Protein AF-A0A8X6HJJ7-F1 (afdb_monomer_lite)

Structure (mmCIF, N/CA/C/O backbone):
data_AF-A0A8X6HJJ7-F1
#
_entry.id   AF-A0A8X6HJJ7-F1
#
loop_
_atom_site.group_PDB
_atom_site.id
_atom_site.type_symbol
_atom_site.label_atom_id
_atom_site.label_alt_id
_atom_site.label_comp_id
_atom_site.label_asym_id
_atom_site.label_entity_id
_atom_site.label_seq_id
_atom_site.pdbx_PDB_ins_code
_atom_site.Cartn_x
_atom_site.Cartn_y
_atom_site.Cartn_z
_atom_site.occupancy
_atom_site.B_iso_or_equiv
_atom_site.auth_seq_id
_atom_site.auth_comp_id
_atom_site.auth_asym_id
_atom_site.auth_atom_id
_atom_site.pdbx_PDB_model_num
ATOM 1 N N . MET A 1 1 ? 6.771 -15.862 -9.327 1.00 55.75 1 MET A N 1
ATOM 2 C CA . MET A 1 1 ? 7.167 -15.242 -10.614 1.00 55.75 1 MET A CA 1
ATOM 3 C C . MET A 1 1 ? 6.045 -14.437 -11.292 1.00 55.75 1 MET A C 1
ATOM 5 O O . MET A 1 1 ? 6.370 -13.582 -12.099 1.00 55.75 1 MET A O 1
ATOM 9 N N . CYS A 1 2 ? 4.753 -14.611 -10.961 1.00 63.00 2 CYS A N 1
ATOM 10 C CA . CYS A 1 2 ? 3.662 -13.863 -11.623 1.00 63.00 2 CYS A CA 1
ATOM 11 C C . CYS A 1 2 ? 3.567 -12.369 -11.247 1.00 63.00 2 CYS A C 1
ATOM 13 O O . CYS A 1 2 ? 2.997 -11.589 -12.002 1.00 63.00 2 CYS A O 1
ATOM 15 N N . GLY A 1 3 ? 4.140 -11.953 -10.111 1.00 66.00 3 GLY A N 1
ATOM 16 C CA . GLY A 1 3 ? 4.024 -10.573 -9.621 1.00 66.00 3 GLY A CA 1
ATOM 17 C C . GLY A 1 3 ? 4.613 -9.512 -10.557 1.00 66.00 3 GLY A C 1
ATOM 18 O O . GLY A 1 3 ? 4.071 -8.418 -10.644 1.00 66.00 3 GLY A O 1
ATOM 19 N N . LEU A 1 4 ? 5.651 -9.854 -11.328 1.00 74.19 4 LEU A N 1
ATOM 20 C CA . LEU A 1 4 ? 6.273 -8.941 -12.298 1.00 74.19 4 LEU A CA 1
ATOM 21 C C . LEU A 1 4 ? 5.385 -8.672 -13.524 1.00 74.19 4 LEU A C 1
ATOM 23 O O . LEU A 1 4 ? 5.485 -7.610 -14.125 1.00 74.19 4 LEU A O 1
ATOM 27 N N . ILE A 1 5 ? 4.511 -9.618 -13.884 1.00 84.44 5 ILE A N 1
ATOM 28 C CA . ILE A 1 5 ? 3.570 -9.476 -15.007 1.00 84.44 5 ILE A CA 1
ATOM 29 C C . ILE A 1 5 ? 2.316 -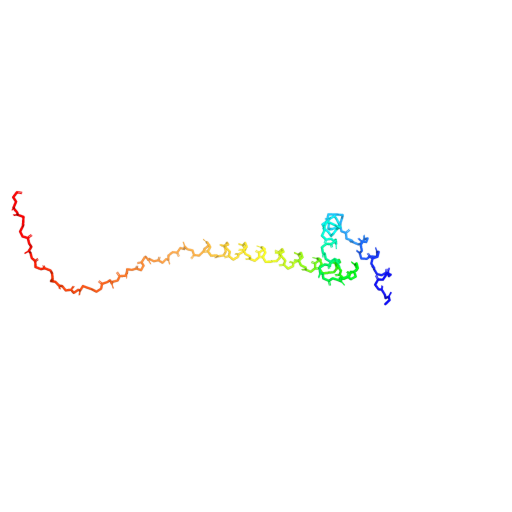8.723 -14.553 1.00 84.44 5 ILE A C 1
ATOM 31 O O . ILE A 1 5 ? 1.755 -7.930 -15.303 1.00 84.44 5 ILE A O 1
ATOM 35 N N . LEU A 1 6 ? 1.877 -8.964 -13.315 1.00 86.31 6 LEU A N 1
ATOM 36 C CA . LEU A 1 6 ? 0.652 -8.373 -12.781 1.00 86.31 6 LEU A CA 1
ATOM 37 C C . LEU A 1 6 ? 0.847 -6.939 -12.288 1.00 86.31 6 LEU A C 1
ATOM 39 O O . LEU A 1 6 ? -0.090 -6.154 -12.383 1.00 86.31 6 LEU A O 1
ATOM 43 N N . TYR A 1 7 ? 2.037 -6.578 -11.801 1.00 88.75 7 TYR A N 1
ATOM 44 C CA . TYR A 1 7 ? 2.294 -5.241 -11.261 1.00 88.75 7 TYR A CA 1
ATOM 45 C C . TYR A 1 7 ? 1.933 -4.105 -12.236 1.00 88.75 7 TYR A C 1
ATOM 47 O O . TYR A 1 7 ? 1.108 -3.278 -11.854 1.00 88.75 7 TYR A O 1
ATOM 55 N N . PRO A 1 8 ? 2.412 -4.081 -13.498 1.00 90.00 8 PRO A N 1
ATOM 56 C CA . PRO A 1 8 ? 2.074 -2.994 -14.423 1.00 90.00 8 PRO A CA 1
ATOM 57 C C . PRO A 1 8 ? 0.577 -2.931 -14.765 1.00 90.00 8 PRO A C 1
ATOM 59 O O . PRO A 1 8 ? 0.020 -1.859 -14.999 1.00 90.00 8 PRO A O 1
ATOM 62 N N . LEU A 1 9 ? -0.099 -4.083 -14.788 1.00 91.38 9 LEU A N 1
ATOM 63 C CA . LEU A 1 9 ? -1.540 -4.164 -15.046 1.00 91.38 9 LEU A CA 1
ATOM 64 C C . LEU A 1 9 ? -2.345 -3.601 -13.874 1.00 91.38 9 LEU A C 1
ATOM 66 O O . LEU A 1 9 ? -3.267 -2.816 -14.071 1.00 91.38 9 LEU A O 1
ATOM 70 N N . VAL A 1 10 ? -1.969 -3.973 -12.651 1.00 90.88 10 VAL A N 1
ATOM 71 C CA . VAL A 1 10 ? -2.591 -3.455 -11.431 1.00 90.88 10 VAL A CA 1
ATOM 72 C C . VAL A 1 10 ? -2.340 -1.955 -11.332 1.00 90.88 10 VAL A C 1
ATOM 74 O O . VAL A 1 10 ? -3.295 -1.200 -11.196 1.00 90.88 10 VAL A O 1
ATOM 77 N N . GL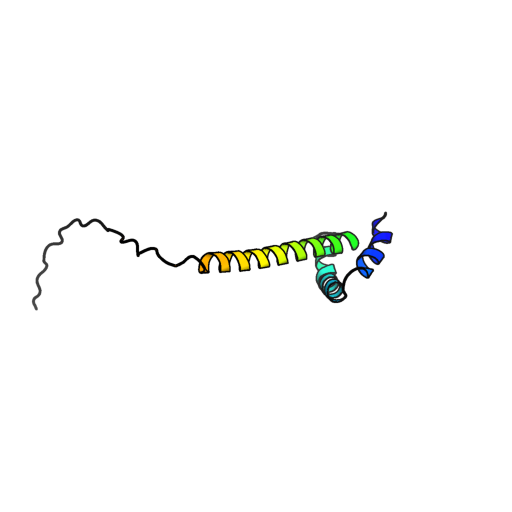U A 1 11 ? -1.095 -1.513 -11.492 1.00 91.31 11 GLU A N 1
ATOM 78 C CA . GLU A 1 11 ? -0.713 -0.101 -11.456 1.00 91.31 11 GLU A CA 1
ATOM 79 C C . GLU A 1 11 ? -1.494 0.733 -12.486 1.00 91.31 11 GLU A C 1
ATOM 81 O O . GLU A 1 11 ? -2.095 1.744 -12.131 1.00 91.31 11 GLU A O 1
ATOM 86 N N . SER A 1 12 ? -1.587 0.282 -13.741 1.00 92.69 12 SER A N 1
ATOM 87 C CA . SER A 1 12 ? -2.321 1.009 -14.794 1.00 92.69 12 SER A CA 1
ATOM 88 C C . SER A 1 12 ? -3.840 1.060 -14.594 1.00 92.69 12 SER A C 1
ATOM 90 O O . SER A 1 12 ? -4.495 1.944 -15.146 1.00 92.69 12 SER A O 1
ATOM 92 N N . SER A 1 13 ? -4.411 0.151 -13.799 1.00 93.81 13 SER A N 1
ATOM 93 C CA . SER A 1 13 ? -5.845 0.143 -13.484 1.00 93.81 13 SER A CA 1
ATOM 94 C C . SER A 1 13 ? -6.243 1.133 -12.383 1.00 93.81 13 SER A C 1
ATOM 96 O O . SER A 1 13 ? -7.433 1.386 -12.182 1.00 93.81 13 SER A O 1
ATOM 98 N N . LEU A 1 14 ? -5.269 1.697 -11.658 1.00 93.69 14 LEU A N 1
ATOM 99 C CA . LEU A 1 14 ? -5.538 2.565 -10.517 1.00 93.69 14 LEU A CA 1
ATOM 100 C C . LEU A 1 14 ? -5.701 4.035 -10.932 1.00 93.69 14 LEU A C 1
ATOM 102 O O . LEU A 1 14 ? -4.963 4.539 -11.781 1.00 93.69 14 LEU A O 1
ATOM 106 N N . PRO A 1 15 ? -6.613 4.780 -10.281 1.00 95.44 15 PRO A N 1
ATOM 107 C CA . PRO A 1 15 ? -6.710 6.221 -10.462 1.00 95.44 15 PRO A CA 1
ATOM 108 C C . PRO A 1 15 ? -5.401 6.947 -10.117 1.00 95.44 15 PRO A C 1
ATOM 110 O O . PRO A 1 15 ? -4.698 6.593 -9.168 1.00 95.44 15 PRO A O 1
ATOM 113 N N . ILE A 1 16 ? -5.104 8.039 -10.826 1.00 94.50 16 ILE A N 1
ATOM 114 C CA . ILE A 1 16 ? -3.844 8.787 -10.662 1.00 94.50 16 ILE A CA 1
ATOM 115 C C . ILE A 1 16 ? -3.611 9.300 -9.232 1.00 94.50 16 ILE A C 1
ATOM 117 O O . ILE A 1 16 ? -2.477 9.358 -8.759 1.00 94.50 16 ILE A O 1
ATOM 121 N N . ASN A 1 17 ? -4.674 9.674 -8.519 1.00 94.19 17 ASN A N 1
ATOM 122 C CA . ASN A 1 17 ? -4.591 10.112 -7.127 1.00 94.19 17 ASN A CA 1
ATOM 123 C C . ASN A 1 17 ? -4.179 8.966 -6.193 1.00 94.19 17 ASN A C 1
ATOM 125 O O . ASN A 1 17 ? -3.406 9.198 -5.266 1.00 94.19 17 ASN A O 1
ATOM 129 N N . VAL A 1 18 ? -4.641 7.744 -6.469 1.00 94.38 18 VAL A N 1
ATOM 130 C CA . VAL A 1 18 ? -4.266 6.537 -5.722 1.00 94.38 18 VAL A CA 1
ATOM 131 C C . VAL A 1 18 ? -2.795 6.218 -5.976 1.00 94.38 18 VAL A C 1
ATOM 133 O O . VAL A 1 18 ? -2.035 6.077 -5.022 1.00 94.38 18 VAL A O 1
ATOM 136 N N . LEU A 1 19 ? -2.358 6.239 -7.239 1.00 94.00 19 LEU A N 1
ATOM 137 C CA . LEU A 1 19 ? -0.954 6.022 -7.611 1.00 94.00 19 LEU A CA 1
ATOM 138 C C . LEU A 1 19 ? 0.003 7.011 -6.936 1.00 94.00 19 LEU A C 1
ATOM 140 O O . LEU A 1 19 ? 1.042 6.621 -6.408 1.00 94.00 19 LEU A O 1
ATOM 144 N N . ARG A 1 20 ? -0.361 8.297 -6.880 1.00 94.62 20 ARG A N 1
ATOM 145 C CA . ARG A 1 20 ? 0.446 9.311 -6.178 1.00 94.62 20 ARG A CA 1
ATOM 146 C C . ARG A 1 20 ? 0.546 9.049 -4.677 1.00 94.62 20 ARG A C 1
ATOM 148 O O . ARG A 1 20 ? 1.576 9.345 -4.073 1.00 94.62 20 ARG A O 1
ATOM 155 N N . SER A 1 21 ? -0.515 8.553 -4.050 1.00 93.94 21 SER A N 1
ATOM 156 C CA . SER A 1 21 ? -0.486 8.199 -2.628 1.00 93.94 21 SER A CA 1
ATOM 157 C C . SER A 1 21 ? 0.367 6.961 -2.371 1.00 93.94 21 SER A C 1
ATOM 159 O O . SER A 1 21 ? 1.208 7.009 -1.474 1.00 93.94 21 SER A O 1
ATOM 161 N N . VAL A 1 22 ? 0.242 5.934 -3.217 1.00 92.44 22 VAL A N 1
ATOM 162 C CA . VAL A 1 22 ? 1.112 4.750 -3.203 1.00 92.44 22 VAL A CA 1
ATOM 163 C C . VAL A 1 22 ? 2.579 5.162 -3.310 1.00 92.44 22 VAL A C 1
ATOM 165 O O . VAL A 1 22 ? 3.357 4.812 -2.432 1.00 92.44 22 VAL A O 1
ATOM 168 N N . GLU A 1 23 ? 2.973 5.948 -4.320 1.00 92.00 23 GLU A N 1
ATOM 169 C CA . GLU A 1 23 ? 4.389 6.294 -4.546 1.00 92.00 23 GLU A CA 1
ATOM 170 C C . GLU A 1 23 ? 5.003 7.050 -3.358 1.00 92.00 23 GLU A C 1
ATOM 172 O O . GLU A 1 23 ? 6.149 6.805 -2.979 1.00 92.00 23 GLU A O 1
ATOM 177 N N . ARG A 1 24 ? 4.223 7.925 -2.704 1.00 93.88 24 ARG A N 1
ATOM 178 C CA . ARG A 1 24 ? 4.666 8.639 -1.492 1.00 93.88 24 ARG A CA 1
ATOM 179 C C . ARG A 1 24 ? 4.966 7.697 -0.328 1.00 93.88 24 ARG A C 1
ATOM 181 O O . ARG A 1 24 ? 5.848 7.997 0.472 1.00 93.88 24 ARG A O 1
ATOM 188 N N . GLN A 1 25 ? 4.248 6.583 -0.230 1.00 89.38 25 GLN A N 1
ATOM 189 C CA . GLN A 1 25 ? 4.394 5.613 0.855 1.00 89.38 25 GLN A CA 1
ATOM 190 C C . GLN A 1 25 ? 5.242 4.396 0.461 1.00 89.38 25 GLN A C 1
ATOM 192 O O . GLN A 1 25 ? 5.699 3.660 1.334 1.00 89.38 25 GLN A O 1
ATOM 197 N N . ARG A 1 26 ? 5.524 4.207 -0.834 1.00 86.75 26 ARG A N 1
ATOM 198 C CA . ARG A 1 26 ? 6.162 3.007 -1.389 1.00 86.75 26 ARG A CA 1
ATOM 199 C C . ARG A 1 26 ? 7.506 2.702 -0.744 1.00 86.75 26 ARG A C 1
ATOM 201 O O . ARG A 1 26 ? 7.735 1.574 -0.331 1.00 86.75 26 ARG A O 1
ATOM 208 N N . LYS A 1 27 ? 8.355 3.716 -0.553 1.00 82.38 27 LYS A N 1
ATOM 209 C CA . LYS A 1 27 ? 9.650 3.545 0.129 1.00 82.38 27 LYS A CA 1
ATOM 210 C C . LYS A 1 27 ? 9.507 3.081 1.579 1.00 82.38 27 LYS A C 1
ATOM 212 O O . LYS A 1 27 ? 10.376 2.367 2.058 1.00 82.38 27 LYS A O 1
ATOM 217 N N . SER A 1 28 ? 8.460 3.494 2.290 1.00 83.88 28 SER A N 1
ATOM 218 C CA . SER A 1 28 ? 8.207 3.005 3.651 1.00 83.88 28 SER A CA 1
ATOM 219 C C . SER A 1 28 ? 7.723 1.555 3.604 1.00 83.88 28 SER A 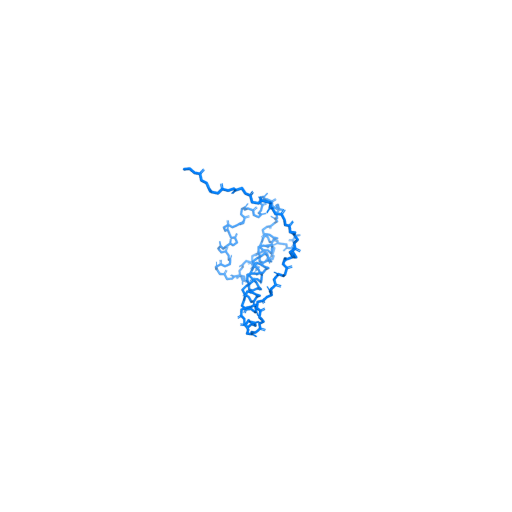C 1
ATOM 221 O O . SER A 1 28 ? 8.327 0.712 4.259 1.00 83.88 28 SER A O 1
ATOM 223 N N . LEU A 1 29 ? 6.751 1.225 2.745 1.00 80.81 29 LEU A N 1
ATOM 224 C CA . LEU A 1 29 ? 6.228 -0.144 2.619 1.00 80.81 29 LEU A CA 1
ATOM 225 C C . LEU A 1 29 ? 7.292 -1.156 2.159 1.00 80.81 29 LEU A C 1
ATOM 227 O O . LEU A 1 29 ? 7.370 -2.256 2.703 1.00 80.81 29 LEU A O 1
ATOM 231 N N . GLU A 1 30 ? 8.128 -0.799 1.184 1.00 82.94 30 GLU A N 1
ATOM 232 C CA . GLU A 1 30 ? 9.179 -1.686 0.666 1.00 82.94 30 GLU A CA 1
ATOM 233 C C . GLU A 1 30 ? 10.305 -1.903 1.695 1.00 82.94 30 GLU A C 1
ATOM 235 O O . GLU A 1 30 ? 10.816 -3.014 1.812 1.00 82.94 30 GLU A O 1
ATOM 240 N N . ASN A 1 31 ? 10.673 -0.886 2.486 1.00 80.75 31 ASN A N 1
ATOM 241 C CA . ASN A 1 31 ? 11.784 -0.992 3.444 1.00 80.75 31 ASN A CA 1
ATOM 242 C C . ASN A 1 31 ? 11.374 -1.573 4.805 1.00 80.75 31 ASN A C 1
ATOM 244 O O . ASN A 1 31 ? 12.117 -2.364 5.384 1.00 80.75 31 ASN A O 1
ATOM 248 N N . GLU A 1 32 ? 10.214 -1.177 5.328 1.00 81.56 32 GLU A N 1
ATOM 249 C CA . GLU A 1 32 ? 9.750 -1.561 6.667 1.00 81.56 32 GLU A CA 1
ATOM 250 C C . GLU A 1 32 ? 9.122 -2.956 6.664 1.00 81.56 32 GLU A C 1
ATOM 252 O O . GLU A 1 32 ? 9.409 -3.778 7.534 1.00 81.56 32 GLU A O 1
ATOM 257 N N . LEU A 1 33 ? 8.317 -3.250 5.640 1.00 77.12 33 LEU A N 1
ATOM 258 C CA . LEU A 1 33 ? 7.575 -4.507 5.530 1.00 77.12 33 LEU A CA 1
ATOM 259 C C . LEU A 1 33 ? 8.229 -5.507 4.564 1.00 77.12 33 LEU A C 1
ATOM 261 O O . LEU A 1 33 ? 7.746 -6.631 4.441 1.00 77.12 33 LEU A O 1
ATOM 265 N N . LYS A 1 34 ? 9.332 -5.125 3.896 1.00 83.00 34 LYS A N 1
ATOM 266 C CA . LYS A 1 34 ? 10.060 -5.955 2.911 1.00 83.00 34 LYS A CA 1
ATOM 267 C C . LYS A 1 34 ? 9.144 -6.533 1.823 1.00 83.00 34 LYS A C 1
ATOM 269 O O . LYS A 1 34 ? 9.344 -7.657 1.363 1.00 83.00 34 LYS A O 1
ATOM 274 N N . LEU A 1 35 ? 8.118 -5.775 1.441 1.00 82.81 35 LEU A N 1
ATOM 275 C CA . LEU A 1 35 ? 7.128 -6.194 0.454 1.00 82.81 35 LEU A CA 1
ATOM 276 C C . LEU A 1 35 ? 7.677 -6.044 -0.965 1.00 82.81 35 LEU A C 1
ATOM 278 O O . LEU A 1 35 ? 8.413 -5.102 -1.262 1.00 82.81 35 LEU A O 1
ATOM 282 N N . SER A 1 36 ? 7.279 -6.951 -1.862 1.00 88.06 36 SER A N 1
ATOM 283 C CA . SER A 1 36 ? 7.460 -6.715 -3.297 1.00 88.06 36 SER A CA 1
ATOM 284 C C . SER A 1 36 ? 6.587 -5.535 -3.738 1.00 88.06 36 SER A C 1
ATOM 286 O O . SER A 1 36 ? 5.594 -5.224 -3.083 1.00 88.06 36 SER A O 1
ATOM 288 N N . SER A 1 37 ? 6.900 -4.883 -4.859 1.00 87.31 37 SER A N 1
ATOM 289 C CA . SER A 1 37 ? 6.131 -3.708 -5.299 1.00 87.31 37 SER A CA 1
ATOM 290 C C . SER A 1 37 ? 4.642 -4.015 -5.523 1.00 87.31 37 SER A C 1
ATOM 292 O O . SER A 1 37 ? 3.792 -3.181 -5.220 1.00 87.31 37 SER A O 1
ATOM 294 N N . LEU A 1 38 ? 4.298 -5.230 -5.972 1.00 91.06 38 LEU A N 1
ATOM 295 C CA . LEU A 1 38 ? 2.898 -5.656 -6.080 1.00 91.06 38 LEU A CA 1
ATOM 296 C C . LEU A 1 38 ? 2.248 -5.820 -4.704 1.00 91.06 38 LEU A C 1
ATOM 298 O O . LEU A 1 38 ? 1.143 -5.325 -4.486 1.00 91.06 38 LEU A O 1
ATOM 302 N N . ASP A 1 39 ? 2.941 -6.468 -3.770 1.00 90.31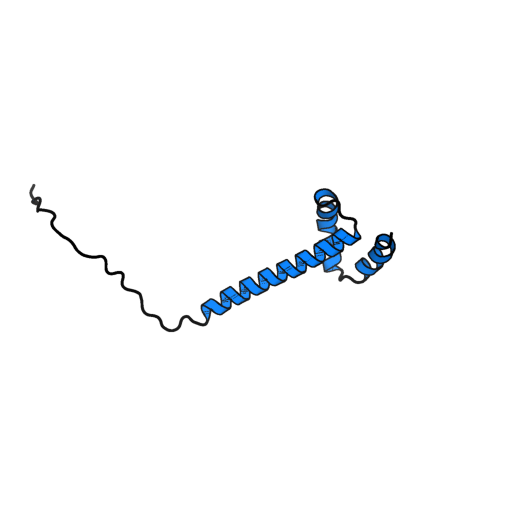 39 ASP A N 1
ATOM 303 C CA . ASP A 1 39 ? 2.425 -6.661 -2.414 1.00 90.31 39 ASP A CA 1
ATOM 304 C C . ASP A 1 39 ? 2.281 -5.323 -1.678 1.00 90.31 39 ASP A C 1
ATOM 306 O O . ASP A 1 39 ? 1.321 -5.133 -0.937 1.00 90.31 39 ASP A O 1
ATOM 310 N N . ALA A 1 40 ? 3.178 -4.366 -1.928 1.00 90.38 40 ALA A N 1
ATOM 311 C CA . ALA A 1 40 ? 3.100 -3.016 -1.386 1.00 90.38 40 ALA A CA 1
ATOM 312 C C . ALA A 1 40 ? 1.844 -2.279 -1.878 1.00 90.38 40 ALA A C 1
ATOM 314 O O . ALA A 1 40 ? 1.131 -1.687 -1.068 1.00 90.38 40 ALA A O 1
ATOM 315 N N . ILE A 1 41 ? 1.520 -2.359 -3.176 1.00 92.50 41 ILE A N 1
ATOM 316 C CA . ILE A 1 41 ? 0.278 -1.781 -3.719 1.00 92.50 41 ILE A CA 1
ATOM 317 C C . ILE A 1 41 ? -0.950 -2.441 -3.090 1.00 92.50 41 ILE A C 1
ATOM 319 O O . ILE A 1 41 ? -1.858 -1.745 -2.637 1.00 92.50 41 ILE A O 1
ATOM 323 N N . ILE A 1 42 ? -0.986 -3.773 -3.033 1.00 92.44 42 ILE A N 1
ATOM 324 C CA . ILE A 1 42 ? -2.128 -4.509 -2.471 1.00 92.44 42 ILE A CA 1
ATOM 325 C C . ILE A 1 42 ? -2.319 -4.156 -0.991 1.00 92.44 42 ILE A C 1
ATOM 327 O O . ILE A 1 42 ? -3.439 -3.885 -0.554 1.00 92.44 42 ILE A O 1
ATOM 331 N N . HIS A 1 43 ? -1.227 -4.115 -0.228 1.00 92.94 43 HIS A N 1
ATOM 332 C CA . HIS A 1 43 ? -1.242 -3.745 1.182 1.00 92.94 43 HIS A CA 1
ATOM 333 C C . HIS A 1 43 ? -1.739 -2.309 1.387 1.00 92.94 43 HIS A C 1
ATOM 335 O O . HIS A 1 43 ? -2.596 -2.071 2.238 1.00 92.94 43 HIS A O 1
ATOM 341 N N . PHE A 1 44 ? -1.248 -1.364 0.580 1.00 93.94 44 PHE A N 1
ATOM 342 C CA . PHE A 1 44 ? -1.708 0.023 0.602 1.00 93.94 44 PHE A CA 1
ATOM 343 C C . PHE A 1 44 ? -3.222 0.120 0.375 1.00 93.94 44 PHE A C 1
ATOM 345 O O . PHE A 1 44 ? -3.924 0.718 1.188 1.00 93.94 44 PHE A O 1
ATOM 352 N N . LEU A 1 45 ? -3.736 -0.504 -0.691 1.00 94.19 45 LEU A N 1
ATOM 353 C CA . LEU A 1 45 ? -5.157 -0.434 -1.046 1.00 94.19 45 LEU A CA 1
ATOM 354 C C . LEU A 1 45 ? -6.045 -1.015 0.053 1.00 94.19 45 LEU A C 1
ATOM 356 O O . LEU A 1 45 ? -7.076 -0.434 0.388 1.00 94.19 45 LEU A O 1
ATOM 360 N N . LYS A 1 46 ? -5.630 -2.142 0.639 1.00 95.25 46 LYS A N 1
ATOM 361 C CA . LYS A 1 46 ? -6.339 -2.749 1.766 1.00 95.25 46 LYS A CA 1
ATOM 362 C C . LYS A 1 46 ? -6.414 -1.787 2.952 1.00 95.25 46 LYS A C 1
ATOM 364 O O . LYS A 1 46 ? -7.499 -1.564 3.483 1.00 95.25 46 LYS A O 1
ATOM 369 N N . ASN A 1 47 ? -5.284 -1.194 3.339 1.00 94.38 47 ASN A N 1
ATOM 370 C CA . ASN A 1 47 ? -5.240 -0.262 4.461 1.00 94.38 47 ASN A CA 1
ATOM 371 C C . ASN A 1 47 ? -6.083 0.997 4.207 1.00 94.38 47 ASN A C 1
ATOM 373 O O . ASN A 1 47 ? -6.764 1.463 5.118 1.00 94.38 47 ASN A O 1
ATOM 377 N N . GLU A 1 48 ? -6.060 1.535 2.986 1.00 94.06 48 GLU A N 1
ATOM 378 C CA . GLU A 1 48 ? -6.858 2.708 2.613 1.00 94.06 48 GLU A CA 1
ATOM 379 C C . GLU A 1 48 ? -8.361 2.428 2.764 1.00 94.06 48 GLU A C 1
ATOM 381 O O . GLU A 1 48 ? -9.071 3.192 3.416 1.00 94.06 48 GLU A O 1
ATOM 386 N N . VAL A 1 49 ? -8.836 1.287 2.246 1.00 94.75 49 VAL A N 1
ATOM 387 C CA . VAL A 1 49 ? -10.246 0.872 2.360 1.00 94.75 49 VAL A CA 1
ATOM 388 C C . VAL A 1 49 ? -10.651 0.679 3.820 1.00 94.75 49 VAL A C 1
ATOM 390 O O . VAL A 1 49 ? -11.674 1.211 4.249 1.00 94.75 49 VAL A O 1
ATOM 393 N N . GLU A 1 50 ? -9.843 -0.041 4.602 1.00 95.69 50 GLU A N 1
ATOM 394 C CA . GLU A 1 50 ? -10.118 -0.259 6.027 1.00 95.69 50 GLU A CA 1
ATOM 395 C C . GLU A 1 50 ? -10.128 1.055 6.821 1.00 95.69 50 GLU A C 1
ATOM 397 O O . GLU A 1 50 ? -10.915 1.220 7.755 1.00 95.69 50 GLU A O 1
ATOM 402 N N . THR A 1 51 ? -9.252 1.998 6.472 1.00 93.38 51 THR A N 1
ATOM 403 C CA . THR A 1 51 ? -9.164 3.304 7.135 1.00 93.38 51 THR A CA 1
ATOM 404 C C . THR A 1 51 ? -10.384 4.160 6.818 1.00 93.38 51 THR A C 1
ATOM 406 O O . THR A 1 51 ? -11.019 4.675 7.742 1.00 93.38 51 THR A O 1
ATOM 409 N N . GLU A 1 52 ? -10.767 4.261 5.545 1.00 93.50 52 GLU A N 1
ATOM 410 C CA . GLU A 1 52 ? -11.979 4.973 5.127 1.00 93.50 52 GLU A CA 1
ATOM 411 C C . GLU A 1 52 ? -13.237 4.364 5.751 1.00 93.50 52 GLU A C 1
ATOM 413 O O . GLU A 1 52 ? -14.118 5.086 6.226 1.00 93.50 52 GLU A O 1
ATOM 418 N N . GLU A 1 53 ? -13.309 3.035 5.854 1.00 92.56 53 GLU A N 1
ATOM 419 C CA . GLU A 1 53 ? -14.413 2.373 6.540 1.00 92.56 53 GLU A CA 1
ATOM 420 C C . GLU A 1 53 ? -14.461 2.725 8.032 1.00 92.56 53 GLU A C 1
ATOM 422 O O . GLU A 1 53 ? -15.527 3.084 8.539 1.00 92.56 53 GLU A O 1
ATOM 427 N N . LYS A 1 54 ? -13.325 2.694 8.738 1.00 92.12 54 LYS A N 1
ATOM 428 C CA . LYS A 1 54 ? -13.250 3.097 10.154 1.00 92.12 54 LYS A CA 1
ATOM 429 C C . LYS A 1 54 ? -13.666 4.552 10.349 1.00 92.12 54 LYS A C 1
ATOM 431 O O . LYS A 1 54 ? -14.404 4.852 11.290 1.00 92.12 54 LYS A O 1
ATOM 436 N N . ILE A 1 55 ? -13.237 5.453 9.465 1.00 92.81 55 ILE A N 1
ATOM 437 C CA . ILE A 1 55 ? -13.629 6.869 9.498 1.00 92.81 55 ILE A CA 1
ATOM 438 C C . ILE A 1 55 ? -15.137 7.000 9.274 1.00 92.81 55 ILE A C 1
ATOM 440 O O . ILE A 1 55 ? -15.816 7.691 10.039 1.00 92.81 55 ILE A O 1
ATOM 444 N N . ARG A 1 56 ? -15.677 6.313 8.263 1.00 92.62 56 ARG A N 1
ATOM 445 C CA . ARG A 1 56 ? -17.111 6.300 7.958 1.00 92.62 56 ARG A CA 1
ATOM 446 C C . ARG A 1 56 ? -17.924 5.796 9.148 1.00 92.62 56 ARG A C 1
ATOM 448 O O . ARG A 1 56 ? -18.864 6.477 9.545 1.00 92.62 56 ARG A O 1
ATOM 455 N N . LEU A 1 57 ? -17.541 4.663 9.738 1.00 88.88 57 LEU A N 1
ATOM 456 C CA . LEU A 1 57 ? -18.200 4.086 10.914 1.00 88.88 57 LEU A CA 1
ATOM 457 C C . LEU A 1 57 ? -18.117 5.007 12.131 1.00 88.88 57 LEU A C 1
ATOM 459 O O . LEU A 1 57 ? -19.106 5.193 12.834 1.00 88.88 57 LEU A O 1
ATOM 463 N N . SER A 1 58 ? -16.959 5.628 12.363 1.00 87.19 58 SER A N 1
ATOM 464 C CA . SER A 1 58 ? -16.790 6.591 13.456 1.00 87.19 58 SER A CA 1
ATOM 465 C C . SER A 1 58 ? -17.743 7.769 13.285 1.00 87.19 58 SER A C 1
ATOM 467 O O . SER A 1 58 ? -18.438 8.140 14.225 1.00 87.19 58 SER A O 1
ATOM 469 N N . ARG A 1 59 ? -17.858 8.311 12.067 1.00 87.44 59 ARG A N 1
ATOM 470 C CA . ARG A 1 59 ? -18.822 9.375 11.765 1.00 87.44 59 ARG A CA 1
ATOM 471 C C . ARG A 1 59 ? -20.257 8.900 11.985 1.00 87.44 59 ARG A C 1
ATOM 473 O O . ARG A 1 59 ? -20.997 9.568 12.698 1.00 87.44 59 ARG A O 1
ATOM 480 N N . THR A 1 60 ? -20.656 7.749 11.440 1.00 81.88 60 THR A N 1
ATOM 481 C CA . THR A 1 60 ? -22.037 7.258 11.590 1.00 81.88 60 THR A CA 1
ATOM 482 C C . THR A 1 60 ? -22.398 6.957 13.038 1.00 81.88 60 THR A C 1
ATOM 484 O O . THR A 1 60 ? -23.496 7.304 13.451 1.00 81.88 60 THR A O 1
ATOM 487 N N . ASN A 1 61 ? -21.490 6.378 13.826 1.00 65.56 61 ASN A N 1
ATOM 488 C CA . ASN A 1 61 ? -21.743 6.046 15.231 1.00 65.56 61 ASN A CA 1
ATOM 489 C C . ASN A 1 61 ? -21.815 7.299 16.115 1.00 65.56 61 ASN A C 1
ATOM 491 O O . ASN A 1 61 ? -22.603 7.333 17.057 1.00 65.56 61 ASN A O 1
ATOM 495 N N . ILE A 1 62 ? -21.053 8.349 15.782 1.00 60.16 62 ILE A N 1
ATOM 496 C CA . ILE A 1 62 ? -21.167 9.662 16.433 1.00 60.16 62 ILE A CA 1
ATOM 497 C C . ILE A 1 62 ? -22.523 10.309 16.102 1.00 60.16 62 ILE A C 1
ATOM 499 O O . ILE A 1 62 ? -23.186 10.823 16.999 1.00 60.16 62 ILE A O 1
ATOM 503 N N . PHE A 1 63 ? -22.987 10.238 14.848 1.00 54.47 63 PHE A N 1
ATOM 504 C CA . PHE A 1 63 ? -24.293 10.791 14.463 1.00 54.47 63 PHE A CA 1
ATOM 505 C C . PHE A 1 63 ? -25.486 9.977 14.991 1.00 54.47 63 PHE A C 1
ATOM 507 O O . PHE A 1 63 ? -26.500 10.573 15.350 1.00 54.47 63 PHE A O 1
ATOM 514 N N . HIS A 1 64 ? -25.369 8.649 15.101 1.00 53.56 64 HIS A N 1
ATOM 515 C CA . HIS A 1 64 ? -26.447 7.795 15.618 1.00 53.56 64 HIS A CA 1
ATOM 516 C C . HIS A 1 64 ? -26.716 8.006 17.115 1.00 53.56 64 HIS A C 1
ATOM 518 O O . HIS A 1 64 ? -27.850 7.837 17.554 1.00 53.56 64 HIS A O 1
ATOM 524 N N . PHE A 1 65 ? -25.709 8.416 17.897 1.00 50.00 65 PHE A N 1
ATOM 525 C CA . PHE A 1 65 ? -25.886 8.740 19.319 1.00 50.00 65 PHE A CA 1
ATOM 526 C C . PHE A 1 65 ? -26.527 10.118 19.558 1.00 50.00 65 PHE A C 1
ATOM 528 O O . PHE A 1 65 ? -27.105 10.349 20.619 1.00 50.00 65 PHE A O 1
ATOM 535 N N . SER A 1 66 ? -26.448 11.047 18.597 1.00 52.47 66 SE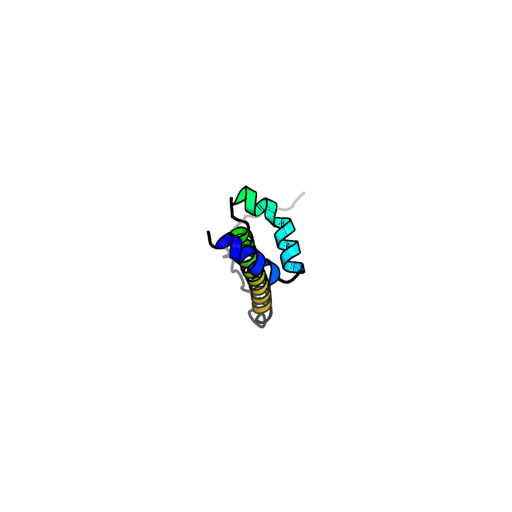R A N 1
ATOM 536 C CA . SER A 1 66 ? -27.027 12.392 18.741 1.00 52.47 66 SER A CA 1
ATOM 537 C C . SER A 1 66 ? -28.504 12.491 18.345 1.00 52.47 66 SER A C 1
ATOM 539 O O . SER A 1 66 ? -29.151 13.466 18.722 1.00 52.47 66 SER A O 1
ATOM 541 N N . SER A 1 67 ? -29.066 11.517 17.620 1.00 52.78 67 SER A N 1
ATOM 542 C CA . SER A 1 67 ? -30.480 11.551 17.207 1.00 52.78 67 SER A CA 1
ATOM 543 C C . SER A 1 67 ? -31.464 10.930 18.209 1.00 52.78 67 SER A C 1
ATOM 545 O O . SER A 1 67 ? -32.666 11.107 18.034 1.00 52.78 67 SER A O 1
ATOM 547 N N . GLU A 1 68 ? -30.995 10.271 19.277 1.00 52.50 68 GLU A N 1
ATOM 548 C CA . GLU A 1 68 ? -31.852 9.666 20.319 1.00 52.50 68 GLU A CA 1
ATOM 549 C C . GLU A 1 68 ? -31.616 10.236 21.730 1.00 52.50 68 GLU A C 1
ATOM 551 O O . GLU A 1 68 ? -31.688 9.533 22.731 1.00 52.50 68 GLU A O 1
ATOM 556 N N . GLN A 1 69 ? -31.383 11.545 21.844 1.00 52.38 69 GLN A N 1
ATOM 557 C CA . GLN A 1 69 ? -31.502 12.264 23.122 1.00 52.38 69 GLN A CA 1
ATOM 558 C C . GLN A 1 69 ? -32.757 13.150 23.101 1.00 52.38 69 GLN A C 1
ATOM 560 O O . GLN A 1 69 ? -32.692 14.377 23.155 1.00 52.38 69 GLN A O 1
ATOM 565 N N . LYS A 1 70 ? -33.936 12.525 23.011 1.00 51.62 70 LYS A N 1
ATOM 566 C CA . LYS A 1 70 ? -35.173 13.105 23.553 1.00 51.62 70 LYS A CA 1
ATOM 567 C C . LYS A 1 70 ? -35.684 12.169 24.640 1.00 51.62 70 LYS A C 1
ATOM 569 O O . LYS A 1 70 ? -36.172 11.086 24.349 1.00 51.62 70 LYS A O 1
ATOM 574 N N . ASN A 1 71 ? -35.619 12.670 25.871 1.00 51.34 71 ASN A N 1
ATOM 575 C CA . ASN A 1 71 ? -36.198 12.130 27.100 1.00 51.34 71 ASN A CA 1
ATOM 576 C C . ASN A 1 71 ? -35.390 11.034 27.799 1.00 51.34 71 ASN A C 1
ATOM 578 O O . ASN A 1 71 ? -35.713 9.856 27.704 1.00 51.34 71 ASN A O 1
ATOM 582 N N . THR A 1 72 ? -34.470 11.429 28.677 1.00 43.28 72 THR A N 1
ATOM 583 C CA . THR A 1 72 ? -34.396 10.764 29.985 1.00 43.28 72 THR A CA 1
ATOM 584 C C . THR A 1 72 ? -33.935 11.762 31.046 1.00 43.28 72 THR A C 1
ATOM 586 O O . THR A 1 72 ? -32.958 12.481 30.859 1.00 43.28 72 THR A O 1
ATOM 589 N N . ALA A 1 73 ? -34.725 11.870 32.115 1.00 48.47 73 ALA A N 1
ATOM 590 C CA . ALA A 1 73 ? -34.569 12.820 33.214 1.00 48.47 73 ALA A CA 1
ATOM 591 C C . ALA A 1 73 ? -33.231 12.649 33.967 1.00 48.47 73 ALA A C 1
ATOM 593 O O . ALA A 1 73 ? -32.664 11.554 33.954 1.00 48.47 73 ALA A O 1
ATOM 594 N N . PRO A 1 74 ? -32.730 13.697 34.653 1.00 45.41 74 PRO A N 1
ATOM 595 C CA . PRO A 1 74 ? -31.480 13.613 35.399 1.00 45.41 74 PRO A CA 1
ATOM 596 C C . PRO A 1 74 ? -31.613 12.629 36.568 1.00 45.41 74 PRO A C 1
ATOM 598 O O . PRO A 1 74 ? -32.503 12.752 37.410 1.00 45.41 74 PRO A O 1
ATOM 601 N N . VAL A 1 75 ? -30.708 11.651 36.610 1.00 51.03 75 VAL A N 1
ATOM 602 C CA . VAL A 1 75 ? -30.556 10.703 37.717 1.00 51.03 75 VAL A CA 1
ATOM 603 C C . VAL A 1 75 ? -30.101 11.475 38.958 1.00 51.03 75 VAL A C 1
ATOM 605 O O . VAL A 1 75 ? -29.011 12.044 38.973 1.00 51.03 75 VAL A O 1
ATOM 608 N N . GLN A 1 76 ? -30.944 11.512 39.991 1.00 50.78 76 GLN A N 1
ATOM 609 C CA . GLN A 1 76 ? -30.590 12.040 41.308 1.00 50.78 76 GLN A CA 1
ATOM 610 C C . GLN A 1 76 ? -29.726 11.005 42.034 1.00 50.78 76 GLN A C 1
ATOM 612 O O . GLN A 1 76 ? -30.184 9.902 42.328 1.00 50.78 76 GLN A O 1
ATOM 617 N N . ILE A 1 77 ? -28.474 11.356 42.318 1.00 47.28 77 ILE A N 1
ATOM 618 C CA . ILE A 1 77 ? -27.620 10.589 43.224 1.00 47.28 77 ILE A CA 1
ATOM 619 C C . ILE A 1 77 ? -28.071 10.945 44.645 1.00 47.28 77 ILE A C 1
ATOM 621 O O . ILE A 1 77 ? -27.834 12.059 45.107 1.00 47.28 77 ILE A O 1
ATOM 625 N N . LEU A 1 78 ? -28.763 10.023 45.319 1.00 46.06 78 LEU A N 1
ATOM 626 C CA . LEU A 1 78 ? -28.955 10.096 46.766 1.00 46.06 78 LEU A CA 1
ATOM 627 C C . LEU A 1 78 ? -27.633 9.721 47.442 1.00 46.06 78 LEU A C 1
ATOM 629 O O . LEU A 1 78 ? -27.314 8.538 47.568 1.00 46.06 78 LEU A O 1
ATOM 633 N N . GLU A 1 79 ? -26.876 10.721 47.887 1.00 45.12 79 GLU A N 1
ATOM 634 C CA . GLU A 1 79 ? -25.898 10.507 48.950 1.00 45.12 79 GLU A CA 1
ATOM 635 C C . GLU A 1 79 ? -26.628 10.455 50.295 1.00 45.12 79 GLU A C 1
ATOM 637 O O . GLU A 1 79 ? -27.431 11.317 50.649 1.00 45.12 79 GLU A O 1
ATOM 642 N N . ILE A 1 80 ? -26.377 9.354 50.993 1.00 51.50 80 ILE A N 1
ATOM 643 C CA . ILE A 1 80 ? -26.953 8.965 52.272 1.00 51.50 80 ILE A CA 1
ATOM 644 C C . ILE A 1 80 ? -26.406 9.896 53.362 1.00 51.50 80 ILE A C 1
ATOM 646 O O . ILE A 1 80 ? -25.200 9.971 53.580 1.00 51.50 80 ILE A O 1
ATOM 650 N N . GLU A 1 81 ? -27.311 10.585 54.052 1.00 46.53 81 GLU A N 1
ATOM 651 C CA . GLU A 1 81 ? -27.040 11.409 55.230 1.00 46.53 81 GLU A CA 1
ATOM 652 C C . GLU A 1 81 ? -26.647 10.534 56.439 1.00 46.53 81 GLU A C 1
ATOM 654 O O . GLU A 1 81 ? -27.327 9.553 56.743 1.00 46.53 81 GLU A O 1
ATOM 659 N N . ASN A 1 82 ? -25.577 10.889 57.163 1.00 37.34 82 ASN A N 1
ATOM 660 C CA . ASN A 1 82 ? -25.375 10.491 58.566 1.00 37.34 82 ASN A CA 1
ATOM 661 C C . ASN A 1 82 ? -24.424 11.490 59.277 1.00 37.34 82 ASN A C 1
ATOM 663 O O . ASN A 1 82 ? -23.599 12.110 58.606 1.00 37.34 82 ASN A O 1
ATOM 667 N N . PRO A 1 83 ? -24.528 11.719 60.603 1.00 49.69 83 PRO A N 1
ATOM 668 C CA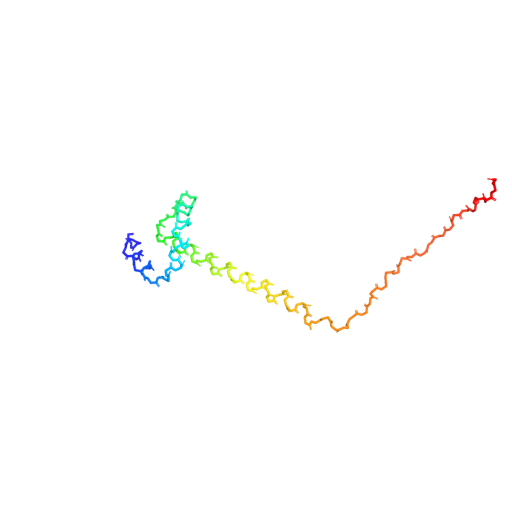 . PRO A 1 83 ? -24.721 13.058 61.142 1.00 49.69 83 PRO A CA 1
ATOM 669 C C . PRO A 1 83 ? -23.622 13.428 62.166 1.00 49.69 83 PRO A C 1
ATOM 671 O O . PRO A 1 83 ? -22.744 12.631 62.484 1.00 49.69 83 PRO A O 1
ATOM 674 N N . GLN A 1 84 ? -23.748 14.625 62.749 1.00 44.12 84 GLN A N 1
ATOM 675 C CA . GLN A 1 84 ? -23.052 15.115 63.955 1.00 44.12 84 GLN A CA 1
ATOM 676 C C . GLN A 1 84 ? -21.605 15.626 63.770 1.00 44.12 84 GLN A C 1
ATOM 678 O O . GLN A 1 84 ? -20.630 14.916 64.000 1.00 44.12 84 GLN A O 1
ATOM 683 N N . GLN A 1 85 ? -21.472 16.935 63.520 1.00 46.97 85 GLN A N 1
ATOM 684 C CA . GLN A 1 85 ? -20.332 17.725 64.008 1.00 46.97 85 GLN A CA 1
ATOM 685 C C . GLN A 1 85 ? -20.812 18.682 65.117 1.00 46.97 85 GLN A C 1
ATOM 687 O O . GLN A 1 85 ? -21.825 19.358 64.920 1.00 46.97 85 GLN A O 1
ATOM 692 N N . PRO A 1 86 ? -20.140 18.754 66.284 1.00 49.47 86 PRO A N 1
ATOM 693 C CA . PRO A 1 86 ? -20.523 19.666 67.354 1.00 49.47 86 PRO A CA 1
ATOM 694 C C . PRO A 1 86 ? -20.042 21.101 67.086 1.00 49.47 86 PRO A C 1
ATOM 696 O O . PRO A 1 86 ? -18.939 21.336 66.601 1.00 49.47 86 PRO A O 1
ATOM 699 N N . ASN A 1 87 ? -20.910 22.047 67.450 1.00 52.62 87 ASN A N 1
ATOM 700 C CA . ASN A 1 87 ? -20.717 23.497 67.441 1.00 52.62 87 ASN A CA 1
ATOM 701 C C . ASN A 1 87 ? -19.374 23.951 68.042 1.00 52.62 87 ASN A C 1
ATOM 703 O O . ASN A 1 87 ? -19.115 23.712 69.222 1.00 52.62 87 ASN A O 1
ATOM 707 N N . CYS A 1 88 ? -18.623 24.759 67.292 1.00 49.97 88 CYS A N 1
ATOM 708 C CA . CYS A 1 88 ? -17.606 25.658 67.838 1.00 49.97 88 CYS A CA 1
ATOM 709 C C . CYS A 1 88 ? -18.074 27.102 67.620 1.00 49.97 88 CYS A C 1
ATOM 711 O O . CYS A 1 88 ? -18.303 27.523 66.488 1.00 49.97 88 CYS A O 1
ATOM 713 N N . LEU A 1 89 ? -18.257 27.832 68.721 1.00 52.00 89 LEU A N 1
ATOM 714 C CA . LEU A 1 89 ? -18.816 29.179 68.794 1.00 52.00 89 LEU A CA 1
ATOM 715 C C . LEU A 1 89 ? -18.078 30.216 67.931 1.00 52.00 89 LEU A C 1
ATOM 717 O O . LEU A 1 89 ? -16.853 30.307 67.946 1.00 52.00 89 LEU A O 1
ATOM 721 N N . ALA A 1 90 ? -18.862 31.115 67.335 1.00 47.03 90 ALA A N 1
ATOM 722 C CA . ALA A 1 90 ? -18.425 32.455 66.971 1.00 47.03 90 ALA A CA 1
ATOM 723 C C . ALA A 1 90 ? -18.276 33.328 68.232 1.00 47.03 90 ALA A C 1
ATOM 725 O O . ALA A 1 90 ? -19.261 33.547 68.940 1.00 47.03 90 ALA A O 1
ATOM 726 N N . ARG A 1 91 ? -17.066 33.844 68.490 1.00 42.44 91 ARG A N 1
ATOM 727 C CA . ARG A 1 91 ? -16.797 35.157 69.116 1.00 42.44 91 ARG A CA 1
ATOM 728 C C . ARG A 1 91 ? -15.291 35.390 69.266 1.00 42.44 91 ARG A C 1
ATOM 730 O O . ARG A 1 91 ? -14.655 34.730 70.085 1.00 42.44 91 ARG A O 1
ATOM 737 N N . SER A 1 92 ? -14.763 36.377 68.546 1.00 50.09 92 SER A N 1
ATOM 738 C CA . SER A 1 92 ? -14.058 37.565 69.070 1.00 50.09 92 SER A CA 1
ATOM 739 C C . SER A 1 92 ? -13.673 38.462 67.904 1.00 50.09 92 SER A C 1
ATOM 741 O O . SER A 1 92 ? -13.025 37.941 66.973 1.00 50.09 92 SER A O 1
#

Radius of gyration: 30.28 Å; chains: 1; bounding box: 48×53×84 Å

Secondary structure (DSSP, 8-state):
-THHHHHHHHHHHS-HHHHHHHHHHHHHHHHHS---HHHHHHHHHHHHHHHHHHHHHHHHHHHHHHS--S--------PPP-----------

Sequence (92 aa):
MCGLILYPLVESSLPINVLRSVERQRKSLENELKLSSLDAIIHFLKNEVETEEKIRLSRTNIFHFSSEQKNTAPVQILEIENPQQPNCLARS

Organism: Trichonephila clavata (NCBI:txid2740835)

Foldseek 3Di:
DCQVVCLVVVLVVDDPVLNVVLVVCVVVCCPVVVDDSSRSSVVSVVVVVVVVVVVVVVVVVVVVVVVPPDDDDDDDDDDDDDDDDDDDDDDD

pLDDT: mean 74.96, std 19.69, range [37.34, 95.69]